Protein AF-A0A0F9J8T5-F1 (afdb_monomer_lite)

pLDDT: mean 75.43, std 17.88, range [41.44, 97.25]

Structure (mmCIF, N/CA/C/O backbone):
data_AF-A0A0F9J8T5-F1
#
_entry.id   AF-A0A0F9J8T5-F1
#
loop_
_atom_site.group_PDB
_atom_site.id
_atom_site.type_symbol
_atom_site.label_atom_id
_atom_site.label_alt_id
_atom_site.label_comp_id
_atom_site.label_asym_id
_atom_site.label_entity_id
_atom_site.label_seq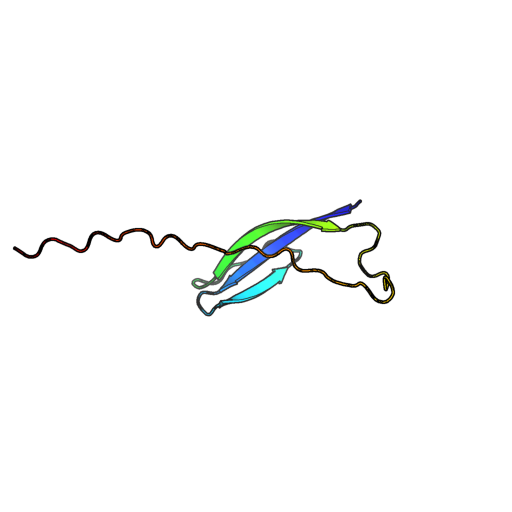_id
_atom_site.pdbx_PDB_ins_code
_atom_site.Cartn_x
_atom_site.Cartn_y
_atom_site.Cartn_z
_atom_site.occupancy
_atom_site.B_iso_or_equiv
_atom_site.auth_seq_id
_atom_site.auth_comp_id
_atom_site.auth_asym_id
_atom_site.auth_atom_id
_atom_site.pdbx_PDB_model_num
ATOM 1 N N . MET A 1 1 ? 17.577 1.439 -9.917 1.00 64.06 1 MET A N 1
ATOM 2 C CA . MET A 1 1 ? 16.429 1.106 -9.046 1.00 64.06 1 MET A CA 1
ATOM 3 C C . MET A 1 1 ? 16.092 2.356 -8.259 1.00 64.06 1 MET A C 1
ATOM 5 O O . MET A 1 1 ? 16.977 2.866 -7.582 1.00 64.06 1 MET A O 1
ATOM 9 N N . ASN A 1 2 ? 14.887 2.903 -8.419 1.00 73.81 2 ASN A N 1
ATOM 10 C CA . ASN A 1 2 ? 14.532 4.197 -7.829 1.00 73.81 2 ASN A CA 1
ATOM 11 C C . ASN A 1 2 ? 13.622 3.981 -6.623 1.00 73.81 2 ASN A C 1
ATOM 13 O O . ASN A 1 2 ? 12.686 3.193 -6.698 1.00 73.81 2 ASN A O 1
ATOM 17 N N . ILE A 1 3 ? 13.877 4.684 -5.521 1.00 79.75 3 ILE A N 1
ATOM 18 C CA . ILE A 1 3 ? 13.007 4.650 -4.341 1.00 79.75 3 ILE A CA 1
ATOM 19 C C . ILE A 1 3 ? 12.253 5.971 -4.274 1.00 79.75 3 ILE A C 1
ATOM 21 O O . ILE A 1 3 ? 12.861 7.041 -4.212 1.00 79.75 3 ILE A O 1
ATOM 25 N N . ILE A 1 4 ? 10.925 5.902 -4.260 1.00 83.31 4 ILE A N 1
ATOM 26 C CA . ILE A 1 4 ? 10.065 7.071 -4.088 1.00 83.31 4 ILE A CA 1
ATOM 27 C C . ILE A 1 4 ? 9.400 7.034 -2.715 1.00 83.31 4 ILE A C 1
ATOM 29 O O . ILE A 1 4 ? 8.983 5.986 -2.225 1.00 83.31 4 ILE A O 1
ATOM 33 N N . LYS A 1 5 ? 9.272 8.203 -2.087 1.00 87.31 5 LYS A N 1
ATOM 34 C CA . LYS A 1 5 ? 8.561 8.343 -0.811 1.00 87.31 5 LYS A CA 1
ATOM 35 C C . LYS A 1 5 ? 7.124 8.772 -1.070 1.00 87.31 5 LYS A C 1
ATOM 37 O O . LYS A 1 5 ? 6.896 9.725 -1.823 1.00 87.31 5 LYS A O 1
ATOM 42 N N . ARG A 1 6 ? 6.165 8.079 -0.464 1.00 91.19 6 ARG A N 1
ATOM 43 C CA . ARG A 1 6 ? 4.725 8.370 -0.551 1.00 91.19 6 ARG A CA 1
ATOM 44 C C . ARG A 1 6 ? 4.073 8.244 0.823 1.00 91.19 6 ARG A C 1
ATOM 46 O O . ARG A 1 6 ? 4.696 7.774 1.771 1.00 91.19 6 ARG A O 1
ATOM 53 N N . TRP A 1 7 ? 2.824 8.672 0.917 1.00 94.88 7 TRP A N 1
ATOM 54 C CA . TRP A 1 7 ? 1.974 8.441 2.079 1.00 94.88 7 TRP A CA 1
ATOM 55 C C . TRP A 1 7 ? 0.803 7.564 1.665 1.00 94.88 7 TRP A C 1
ATOM 57 O O . TRP A 1 7 ? 0.071 7.934 0.745 1.00 94.88 7 TRP A O 1
ATOM 67 N N . LEU A 1 8 ? 0.642 6.422 2.329 1.00 94.62 8 LEU A N 1
ATOM 68 C CA . LEU A 1 8 ? -0.584 5.632 2.278 1.00 94.62 8 LEU A CA 1
ATOM 69 C C . LEU A 1 8 ? -1.547 6.186 3.307 1.00 94.62 8 LEU A C 1
ATOM 71 O O . LEU A 1 8 ? -1.142 6.453 4.435 1.00 94.62 8 LEU A O 1
ATOM 75 N N . ILE A 1 9 ? -2.801 6.345 2.920 1.00 96.31 9 ILE A N 1
ATOM 76 C CA . ILE A 1 9 ? -3.870 6.793 3.798 1.00 96.31 9 ILE A CA 1
ATOM 77 C C . ILE A 1 9 ? -4.935 5.714 3.791 1.00 96.31 9 ILE A C 1
ATOM 79 O O . ILE A 1 9 ? -5.404 5.315 2.722 1.00 96.31 9 ILE A O 1
ATOM 83 N N . VAL A 1 10 ? -5.281 5.263 4.989 1.00 96.19 10 VAL A N 1
ATOM 84 C CA . VAL A 1 10 ? -6.299 4.249 5.243 1.00 96.19 10 VAL A CA 1
ATOM 85 C C . VAL A 1 10 ? -7.444 4.931 5.975 1.00 96.19 10 VAL A C 1
ATOM 87 O O . VAL A 1 10 ? -7.209 5.638 6.957 1.00 96.19 10 VAL A O 1
ATOM 90 N N . ARG A 1 11 ? -8.669 4.747 5.486 1.00 96.94 11 ARG A N 1
ATOM 91 C CA . ARG A 1 11 ? -9.885 5.180 6.182 1.00 96.94 11 ARG A CA 1
ATOM 92 C C . ARG A 1 11 ? -10.510 4.045 6.972 1.00 96.94 1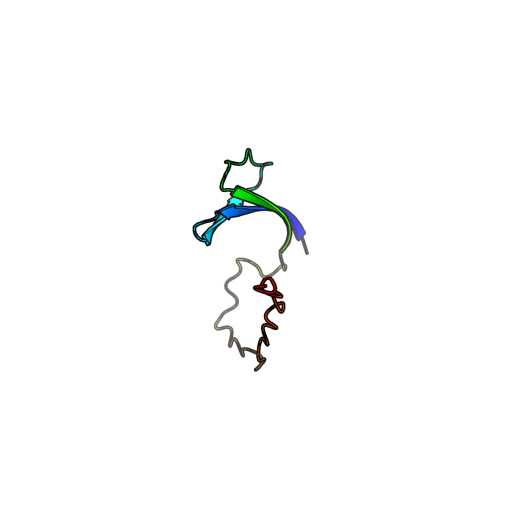1 ARG A C 1
ATOM 94 O O . ARG A 1 11 ? -10.401 2.887 6.580 1.00 96.94 11 ARG A O 1
ATOM 101 N N . ALA A 1 12 ? -11.253 4.401 8.016 1.00 94.75 12 ALA A N 1
ATOM 102 C CA . ALA A 1 12 ? -12.016 3.454 8.830 1.00 94.75 12 ALA A CA 1
ATOM 103 C C . ALA A 1 12 ? -13.017 2.608 8.016 1.00 94.75 12 ALA A C 1
ATOM 105 O O . ALA A 1 12 ? -13.277 1.461 8.357 1.00 94.75 12 ALA A O 1
ATOM 106 N N . ASN A 1 13 ? -13.538 3.136 6.903 1.00 93.50 13 ASN A N 1
ATOM 107 C CA . ASN A 1 13 ? -14.422 2.397 5.995 1.00 93.50 13 ASN A CA 1
ATOM 108 C C . ASN A 1 13 ? -13.683 1.462 5.013 1.00 93.50 13 ASN A C 1
ATOM 110 O O . ASN A 1 13 ? -14.295 0.962 4.072 1.00 93.50 13 ASN A O 1
ATOM 114 N N . GLY A 1 14 ? -12.370 1.282 5.176 1.00 89.62 14 GLY A N 1
ATOM 115 C CA . GLY A 1 14 ? -11.534 0.442 4.318 1.00 89.62 14 GLY A CA 1
ATOM 116 C C . GLY A 1 14 ? -11.050 1.112 3.028 1.00 89.62 14 GLY A C 1
ATOM 117 O O . GLY A 1 14 ? -10.304 0.494 2.272 1.00 89.62 14 GLY A O 1
ATOM 118 N N . ALA A 1 15 ? -11.422 2.369 2.752 1.00 93.94 15 ALA A N 1
ATOM 119 C CA . ALA A 1 15 ? -10.933 3.066 1.565 1.00 93.94 15 ALA A CA 1
ATOM 120 C C . ALA A 1 15 ? -9.434 3.392 1.677 1.00 93.94 15 ALA A C 1
ATOM 122 O O . ALA A 1 15 ? -8.953 3.865 2.711 1.00 93.94 15 ALA A O 1
ATOM 123 N N . LEU A 1 16 ? -8.707 3.197 0.573 1.00 94.69 16 LEU A N 1
ATOM 124 C CA . LEU A 1 16 ? -7.261 3.395 0.488 1.00 94.69 16 LEU A CA 1
ATOM 125 C C . LEU A 1 16 ? -6.920 4.455 -0.559 1.00 94.69 16 LEU A C 1
ATOM 127 O O . LEU A 1 16 ? -7.472 4.462 -1.659 1.00 94.69 16 LEU A O 1
ATOM 131 N N . ARG A 1 17 ? -5.965 5.336 -0.244 1.00 93.69 17 ARG A N 1
ATOM 132 C CA . ARG A 1 17 ? -5.373 6.252 -1.233 1.00 93.69 17 ARG A CA 1
ATOM 133 C C . ARG A 1 17 ? -3.902 6.514 -0.959 1.00 93.69 17 ARG A C 1
ATOM 135 O O . ARG A 1 17 ? -3.455 6.489 0.185 1.00 93.69 17 ARG A O 1
ATOM 142 N N . VAL A 1 18 ? -3.162 6.844 -2.012 1.00 93.12 18 VAL A N 1
ATOM 143 C CA . VAL A 1 18 ? -1.740 7.194 -1.932 1.00 93.12 18 VAL A CA 1
ATOM 144 C C . VAL A 1 18 ? -1.537 8.634 -2.382 1.00 93.12 18 VAL A C 1
ATOM 146 O O . VAL A 1 18 ? -2.108 9.072 -3.378 1.00 93.12 18 VAL A O 1
ATOM 149 N N . THR A 1 19 ? -0.706 9.383 -1.660 1.00 93.38 19 THR A N 1
ATOM 150 C CA . THR A 1 19 ? -0.349 10.762 -2.016 1.00 93.38 19 THR A CA 1
ATOM 151 C C . THR A 1 19 ? 1.159 10.995 -1.963 1.00 93.38 19 THR A C 1
ATOM 153 O O . THR A 1 19 ? 1.909 10.330 -1.244 1.00 93.38 19 THR A O 1
ATOM 156 N N . THR A 1 20 ? 1.620 11.947 -2.769 1.00 93.06 20 THR A N 1
ATOM 157 C CA . THR A 1 20 ? 3.018 12.392 -2.841 1.00 93.06 20 THR A CA 1
ATOM 158 C C . THR A 1 20 ? 3.365 13.388 -1.739 1.00 93.06 20 THR A C 1
ATOM 160 O O . THR A 1 20 ? 4.502 13.413 -1.269 1.00 93.06 20 THR A O 1
ATOM 163 N N . ARG A 1 21 ? 2.397 14.204 -1.314 1.00 92.12 21 ARG A N 1
ATOM 164 C CA . ARG A 1 21 ? 2.584 15.256 -0.308 1.00 92.12 21 ARG A CA 1
ATOM 165 C C . ARG A 1 21 ? 2.149 14.766 1.065 1.00 92.12 21 ARG A C 1
ATOM 167 O O . ARG A 1 21 ? 1.311 13.876 1.163 1.00 92.12 21 ARG A O 1
ATOM 174 N N . ARG A 1 22 ? 2.703 15.362 2.126 1.00 93.88 22 ARG A N 1
ATOM 175 C CA . ARG A 1 22 ? 2.268 15.073 3.497 1.00 93.88 22 ARG A CA 1
ATOM 176 C C . ARG A 1 22 ? 0.763 15.364 3.616 1.00 93.88 22 ARG A C 1
ATOM 178 O O . ARG A 1 22 ? 0.368 16.492 3.319 1.00 93.88 22 ARG A O 1
ATOM 185 N N . PRO A 1 23 ? -0.068 14.380 3.990 1.00 93.00 23 PRO A N 1
ATOM 186 C CA . PRO A 1 23 ? -1.502 14.595 4.069 1.00 93.00 23 PRO A CA 1
ATOM 187 C C . PRO A 1 23 ? -1.892 15.374 5.324 1.00 93.00 23 PRO A C 1
ATOM 189 O O . PRO A 1 23 ?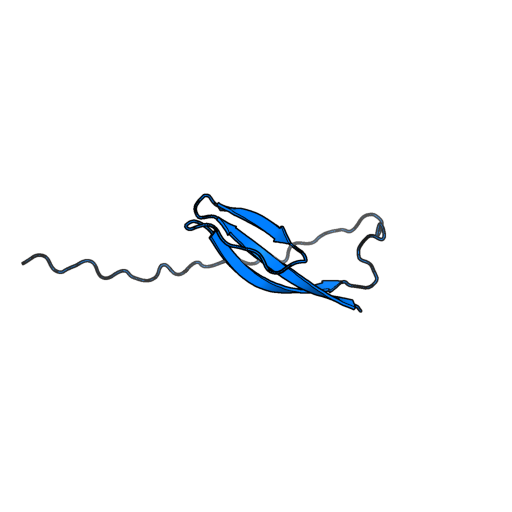 -1.270 15.232 6.375 1.00 93.00 23 PRO A O 1
ATOM 192 N N . SER A 1 24 ? -2.960 16.160 5.203 1.00 95.81 24 SER A N 1
ATOM 193 C CA . SER A 1 24 ? -3.793 16.539 6.342 1.00 95.81 24 SER A CA 1
ATOM 194 C C . SER A 1 24 ? -4.840 15.441 6.511 1.00 95.81 24 SER A C 1
ATOM 196 O O . SER A 1 24 ? -5.512 15.093 5.535 1.00 95.81 24 SER A O 1
ATOM 198 N N . LEU A 1 25 ? -4.894 14.842 7.699 1.00 94.75 25 LEU A N 1
ATOM 199 C CA . LEU A 1 25 ? -5.765 13.706 7.984 1.00 94.75 25 LEU A CA 1
ATOM 200 C C . LEU A 1 25 ? -7.108 14.176 8.520 1.00 94.75 25 LEU A C 1
ATOM 202 O O . LEU A 1 25 ? -7.193 15.156 9.261 1.00 94.75 25 LEU A O 1
ATOM 206 N N . ARG A 1 26 ? -8.148 13.441 8.141 1.00 94.25 26 ARG A N 1
ATOM 207 C CA . ARG A 1 26 ? -9.455 13.494 8.797 1.00 94.25 26 ARG A CA 1
ATOM 208 C C . ARG A 1 26 ? -9.430 12.667 10.082 1.00 94.25 26 ARG A C 1
ATOM 210 O O . ARG A 1 26 ? -8.498 11.907 10.317 1.00 94.25 26 ARG A O 1
ATOM 217 N N . TYR A 1 27 ? -10.473 12.801 10.894 1.00 96.50 27 TYR A N 1
ATOM 218 C CA . TYR A 1 27 ? -10.602 12.047 12.143 1.00 96.50 27 TYR A CA 1
ATOM 219 C C . TYR A 1 27 ? -10.671 10.524 11.923 1.00 96.50 27 TYR A C 1
ATOM 221 O O . TYR A 1 27 ? -10.203 9.757 12.753 1.00 96.50 27 TYR A O 1
ATOM 229 N N . ASP A 1 28 ? -11.208 10.090 10.782 1.00 96.81 28 ASP A N 1
ATOM 230 C CA . ASP A 1 28 ? -11.364 8.688 10.384 1.00 96.81 28 ASP A CA 1
ATOM 231 C C . ASP A 1 28 ? -10.215 8.168 9.497 1.00 96.81 28 ASP A C 1
ATOM 233 O O . ASP A 1 28 ? -10.343 7.117 8.866 1.00 96.81 28 ASP A O 1
ATOM 237 N N . GLU A 1 29 ? -9.109 8.915 9.403 1.00 97.25 29 GLU A N 1
ATOM 238 C CA . GLU A 1 29 ? -7.957 8.606 8.556 1.00 97.25 29 GLU A CA 1
ATOM 239 C C . GLU A 1 29 ? -6.694 8.353 9.389 1.00 97.25 29 GLU A C 1
ATOM 241 O O . GLU A 1 29 ? -6.343 9.125 10.279 1.00 97.25 29 GLU A O 1
ATOM 246 N N . ILE A 1 30 ? -5.933 7.328 9.007 1.00 95.38 30 ILE A N 1
ATOM 247 C CA . ILE A 1 30 ? -4.550 7.124 9.449 1.00 95.38 30 ILE A CA 1
ATOM 248 C C . ILE A 1 30 ? -3.615 7.169 8.241 1.00 95.38 30 ILE A C 1
ATOM 250 O O . ILE A 1 30 ? -4.002 6.794 7.131 1.00 95.38 30 ILE A O 1
ATOM 254 N N . SER A 1 31 ? -2.376 7.631 8.436 1.00 95.62 31 SER A N 1
ATOM 255 C CA . SER A 1 31 ? -1.368 7.617 7.373 1.00 95.62 31 SER A CA 1
ATOM 256 C C . SER A 1 31 ? -0.074 6.926 7.747 1.00 95.62 31 SER A C 1
ATOM 258 O O . SER A 1 31 ? 0.478 7.166 8.818 1.00 95.62 31 SER A O 1
ATOM 260 N N . PHE A 1 32 ? 0.467 6.193 6.779 1.00 93.25 32 PHE A N 1
ATOM 261 C CA . PHE A 1 32 ? 1.749 5.511 6.860 1.00 93.25 32 PHE A CA 1
ATOM 262 C C . PHE A 1 32 ? 2.711 6.074 5.823 1.00 93.25 32 PHE A C 1
ATOM 264 O O . PHE A 1 32 ? 2.339 6.347 4.676 1.00 93.25 32 PHE A O 1
ATOM 271 N N . ARG A 1 33 ? 3.976 6.234 6.212 1.00 93.81 33 ARG A N 1
ATOM 272 C CA . ARG A 1 33 ? 5.025 6.637 5.277 1.00 93.81 33 ARG A CA 1
ATOM 273 C C . ARG A 1 33 ? 5.500 5.412 4.502 1.00 93.81 33 ARG A C 1
ATOM 275 O O . ARG A 1 33 ? 6.044 4.485 5.088 1.00 93.81 33 ARG A O 1
ATOM 282 N N . LEU A 1 34 ? 5.327 5.439 3.185 1.00 88.06 34 LEU A N 1
ATOM 283 C CA . LEU A 1 34 ? 5.768 4.382 2.284 1.00 88.06 34 LEU A CA 1
ATOM 284 C C . LEU A 1 34 ? 7.082 4.755 1.601 1.00 88.06 34 LEU A C 1
ATOM 286 O O . LEU A 1 34 ? 7.226 5.855 1.058 1.00 88.06 34 LEU A O 1
ATOM 290 N N . ASN A 1 35 ? 8.001 3.795 1.560 1.00 86.19 35 ASN A N 1
ATOM 291 C CA . ASN A 1 35 ? 9.106 3.777 0.611 1.00 86.19 35 ASN A CA 1
ATOM 292 C C . ASN A 1 35 ? 8.742 2.763 -0.475 1.00 86.19 35 ASN A C 1
ATOM 294 O O . ASN A 1 35 ? 8.675 1.569 -0.200 1.00 86.19 35 ASN A O 1
ATOM 298 N N . ILE A 1 36 ? 8.467 3.239 -1.686 1.00 80.62 36 ILE A N 1
ATOM 299 C CA . ILE A 1 36 ? 8.126 2.376 -2.816 1.00 80.62 36 ILE A CA 1
ATOM 300 C C . ILE A 1 36 ? 9.379 2.228 -3.665 1.00 80.62 36 ILE A C 1
ATOM 302 O O . ILE A 1 36 ? 9.887 3.210 -4.214 1.00 80.62 36 ILE A O 1
ATOM 306 N N . THR A 1 37 ? 9.874 1.001 -3.760 1.00 82.75 37 THR A N 1
ATOM 307 C CA . THR A 1 37 ? 10.941 0.645 -4.688 1.00 82.75 37 THR A CA 1
ATOM 308 C C . THR A 1 37 ? 10.323 0.425 -6.057 1.00 82.75 37 THR A C 1
ATOM 310 O O . THR A 1 37 ? 9.489 -0.458 -6.221 1.00 82.75 37 THR A O 1
ATOM 313 N N . ILE A 1 38 ? 10.732 1.232 -7.031 1.00 77.69 38 ILE A N 1
ATOM 314 C CA . ILE A 1 38 ? 10.358 1.091 -8.434 1.00 77.69 38 ILE A CA 1
ATOM 315 C C . ILE A 1 38 ? 11.464 0.271 -9.122 1.00 77.69 38 ILE A C 1
ATOM 317 O O . ILE A 1 38 ? 12.553 0.813 -9.381 1.00 77.69 38 ILE A O 1
ATOM 321 N N . PRO A 1 39 ? 11.249 -1.036 -9.383 1.00 75.88 39 PRO A N 1
ATOM 322 C CA . PRO A 1 39 ? 12.047 -1.803 -10.329 1.00 75.88 39 PRO A CA 1
ATOM 323 C C . PRO A 1 39 ? 12.169 -1.087 -11.672 1.00 75.88 39 PRO A C 1
ATOM 325 O O . PRO A 1 39 ? 11.254 -0.400 -12.117 1.00 75.88 39 PRO A O 1
ATOM 328 N N . ALA A 1 40 ? 13.307 -1.277 -12.339 1.00 68.94 40 ALA A N 1
ATOM 329 C CA . ALA A 1 40 ? 13.569 -0.669 -13.644 1.00 68.94 40 ALA A CA 1
ATOM 330 C C . ALA A 1 40 ? 12.559 -1.100 -14.729 1.00 68.94 40 ALA A C 1
ATOM 332 O O . ALA A 1 40 ? 12.427 -0.414 -15.734 1.00 68.94 40 ALA A O 1
ATOM 333 N N . SER A 1 41 ? 11.838 -2.202 -14.507 1.00 69.62 41 SER A N 1
ATOM 334 C CA . SER A 1 41 ? 10.786 -2.738 -15.375 1.00 69.62 41 SER A CA 1
ATOM 335 C C . SER A 1 41 ? 9.378 -2.191 -15.089 1.00 69.62 41 SER A C 1
ATOM 337 O O . SER A 1 41 ? 8.437 -2.567 -15.781 1.00 69.62 41 SER A O 1
ATOM 339 N N . TRP A 1 42 ? 9.185 -1.326 -14.085 1.00 65.81 42 TRP A N 1
ATOM 340 C CA . TRP A 1 42 ? 7.855 -0.797 -13.758 1.00 65.81 42 TRP A CA 1
ATOM 341 C C . TRP A 1 42 ? 7.334 0.117 -14.872 1.00 65.81 42 TRP A C 1
ATOM 343 O O . TRP A 1 42 ? 7.954 1.131 -15.186 1.00 65.81 42 TRP A O 1
ATOM 353 N N . GLY A 1 43 ? 6.161 -0.200 -15.426 1.00 58.44 43 GLY A N 1
ATOM 354 C CA . GLY A 1 43 ? 5.553 0.577 -16.513 1.00 58.44 43 GLY A CA 1
ATOM 355 C C . GLY A 1 43 ? 6.104 0.244 -17.901 1.00 58.44 43 GLY A C 1
ATOM 356 O O . GLY A 1 43 ? 5.618 0.793 -18.884 1.00 58.44 43 GLY A O 1
ATOM 357 N N . CYS A 1 44 ? 7.063 -0.678 -17.993 1.00 53.19 44 CYS A N 1
ATOM 358 C CA . CYS A 1 44 ? 7.310 -1.403 -19.229 1.00 53.19 44 CYS A CA 1
ATOM 359 C C . CYS A 1 44 ? 6.289 -2.543 -19.284 1.00 53.19 44 CYS A C 1
ATOM 361 O O . CYS A 1 44 ? 6.169 -3.286 -18.309 1.00 53.19 44 CYS A O 1
ATOM 363 N N . GLU A 1 45 ? 5.555 -2.697 -20.389 1.00 53.88 45 GLU A N 1
ATOM 364 C CA . GLU A 1 45 ? 4.880 -3.966 -20.669 1.00 53.88 45 GLU A CA 1
ATOM 365 C C . GLU A 1 45 ? 5.964 -5.047 -20.737 1.00 53.88 45 GLU A C 1
ATOM 367 O O . GLU A 1 45 ? 6.634 -5.233 -21.751 1.00 53.88 45 GLU A O 1
ATOM 372 N N . ALA A 1 46 ? 6.195 -5.739 -19.624 1.00 47.25 46 ALA A N 1
ATOM 373 C CA . ALA A 1 46 ? 6.749 -7.070 -19.701 1.00 47.25 46 ALA A CA 1
ATOM 374 C C . ALA A 1 46 ? 5.639 -7.886 -20.364 1.00 47.25 46 ALA A C 1
ATOM 376 O O . ALA A 1 46 ? 4.555 -8.005 -19.792 1.00 47.25 46 ALA A O 1
ATOM 377 N N . GLY A 1 47 ? 5.862 -8.340 -21.603 1.00 57.19 47 GLY A N 1
ATOM 378 C CA . GLY A 1 47 ? 4.941 -9.250 -22.288 1.00 57.19 47 GLY A CA 1
ATOM 379 C C . GLY A 1 47 ? 4.526 -10.411 -21.378 1.00 57.19 47 GLY A C 1
ATOM 380 O O . GLY A 1 47 ? 5.166 -10.636 -20.356 1.00 57.19 47 GLY A O 1
ATOM 381 N N . THR A 1 48 ? 3.448 -11.112 -21.741 1.00 48.38 48 THR A N 1
ATOM 382 C CA . THR A 1 48 ? 2.734 -12.132 -20.947 1.00 48.38 48 THR A CA 1
ATOM 383 C C . THR A 1 48 ? 3.542 -12.685 -19.765 1.00 48.38 48 THR A C 1
ATOM 385 O O . THR A 1 48 ? 4.379 -13.570 -19.925 1.00 48.38 48 THR A O 1
ATOM 388 N N . VAL A 1 49 ? 3.327 -12.107 -18.580 1.00 47.09 49 VAL A N 1
ATOM 389 C CA . VAL A 1 49 ? 3.981 -12.542 -17.344 1.00 47.09 49 VAL A CA 1
ATOM 390 C C . VAL A 1 49 ? 3.114 -13.631 -16.727 1.00 47.09 49 VAL A C 1
ATOM 392 O O . VAL A 1 49 ? 2.037 -13.337 -16.209 1.00 47.09 49 VAL A O 1
ATOM 395 N N . ASP 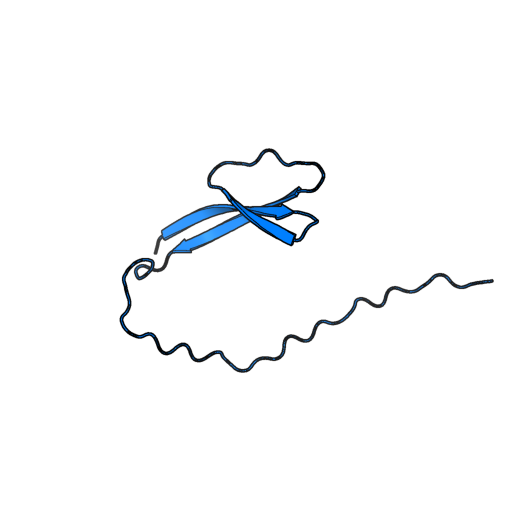A 1 50 ? 3.584 -14.877 -16.764 1.00 49.84 50 ASP A N 1
ATOM 396 C CA . ASP A 1 50 ? 2.989 -15.960 -15.983 1.00 49.84 50 ASP A CA 1
ATOM 397 C C . ASP A 1 50 ? 3.246 -15.696 -14.492 1.00 49.84 50 ASP A C 1
ATOM 399 O O . ASP A 1 50 ? 4.351 -15.869 -13.973 1.00 49.84 50 ASP A O 1
ATOM 403 N N . LEU A 1 51 ? 2.217 -15.214 -13.797 1.00 41.44 51 LEU A N 1
ATOM 404 C CA . LEU A 1 51 ? 2.237 -15.010 -12.353 1.00 41.44 51 LEU A CA 1
ATOM 405 C C . LEU A 1 51 ? 1.891 -16.328 -11.655 1.00 41.44 51 LEU A C 1
ATOM 407 O O . LEU A 1 51 ? 0.721 -16.649 -11.456 1.00 41.44 51 LEU A O 1
ATOM 411 N N . SER A 1 52 ? 2.905 -17.083 -11.239 1.00 52.88 52 SER A N 1
ATOM 412 C CA . SER A 1 52 ? 2.713 -18.166 -10.274 1.00 52.88 52 SER A CA 1
ATOM 413 C C . SER A 1 52 ? 2.630 -17.573 -8.866 1.00 52.88 52 SER A C 1
ATOM 415 O O . SER A 1 52 ? 3.624 -17.065 -8.340 1.00 52.88 52 SER A O 1
ATOM 417 N N . ILE A 1 53 ? 1.447 -17.620 -8.256 1.00 56.44 53 ILE A N 1
ATOM 418 C CA . ILE A 1 53 ? 1.268 -17.279 -6.841 1.00 56.44 53 ILE A CA 1
ATOM 419 C C . ILE A 1 53 ? 1.930 -18.398 -6.022 1.00 56.44 53 ILE A C 1
ATOM 421 O O . ILE A 1 53 ? 1.557 -19.557 -6.210 1.00 56.44 53 ILE A O 1
ATOM 425 N N . PRO A 1 54 ? 2.906 -18.108 -5.141 1.00 54.56 54 PRO A N 1
ATOM 426 C CA . PRO A 1 54 ? 3.414 -19.124 -4.232 1.00 54.56 54 PRO A CA 1
ATOM 427 C C . PRO A 1 54 ? 2.276 -19.547 -3.302 1.00 54.56 54 PRO A C 1
ATOM 429 O O . PRO A 1 54 ? 1.663 -18.701 -2.648 1.00 54.56 54 PRO A O 1
ATOM 432 N N . GLU A 1 55 ? 1.975 -20.844 -3.258 1.00 60.00 55 GLU A N 1
ATOM 433 C CA . GLU A 1 55 ? 1.026 -21.378 -2.288 1.00 60.00 55 GLU A CA 1
ATOM 434 C C . GLU A 1 55 ? 1.509 -21.030 -0.878 1.00 60.00 55 GLU A C 1
ATOM 436 O O . GLU A 1 55 ? 2.609 -21.385 -0.454 1.00 60.00 55 GLU A O 1
ATOM 441 N N . GLY A 1 56 ? 0.685 -20.277 -0.161 1.00 60.47 56 GLY A N 1
ATOM 442 C CA . GLY A 1 56 ? 0.962 -19.834 1.191 1.00 60.47 56 GLY A CA 1
ATOM 443 C C . GLY A 1 56 ? -0.350 -19.558 1.899 1.00 60.47 56 GLY A C 1
ATOM 444 O O . GLY A 1 56 ? -1.218 -18.861 1.380 1.00 60.47 56 GLY A O 1
ATOM 445 N N . THR A 1 57 ? -0.504 -20.132 3.087 1.00 60.81 57 THR A N 1
ATOM 446 C CA . THR A 1 57 ? -1.665 -19.893 3.946 1.00 60.81 57 THR A CA 1
ATOM 447 C C . THR A 1 57 ? -1.335 -18.740 4.887 1.00 60.81 57 THR A C 1
ATOM 449 O O . THR A 1 57 ? -0.361 -18.811 5.633 1.00 60.81 57 THR A O 1
ATOM 452 N N . VAL A 1 58 ? -2.139 -17.676 4.866 1.00 52.78 58 VAL A N 1
ATOM 453 C CA . VAL A 1 58 ? -2.077 -16.625 5.889 1.00 52.78 58 VAL A CA 1
ATOM 454 C C . VAL A 1 58 ? -2.862 -17.120 7.099 1.00 52.78 58 VAL A C 1
ATOM 456 O O . VAL A 1 58 ? -4.089 -17.163 7.069 1.00 52.78 58 VAL A O 1
ATOM 459 N N . ILE A 1 59 ? -2.158 -17.518 8.159 1.00 54.44 59 ILE A N 1
ATOM 460 C CA . ILE A 1 59 ? -2.781 -17.842 9.445 1.00 54.44 59 ILE A CA 1
ATOM 461 C C . ILE A 1 59 ? -2.929 -16.531 10.213 1.00 54.44 59 ILE A C 1
ATOM 463 O O . ILE A 1 59 ? -1.950 -15.979 10.714 1.00 54.44 59 ILE A O 1
ATOM 467 N N . VAL A 1 60 ? -4.154 -16.018 10.280 1.00 57.56 60 VAL A N 1
ATOM 468 C CA . VAL A 1 60 ? -4.499 -14.918 11.182 1.00 57.56 60 VAL A CA 1
ATOM 469 C C . VAL A 1 60 ? -4.679 -15.533 12.565 1.00 57.56 60 VAL A C 1
ATOM 471 O O . VAL A 1 60 ? -5.631 -16.280 12.775 1.00 57.56 60 VAL A O 1
ATOM 474 N N . GLN A 1 61 ? -3.754 -15.272 13.488 1.00 52.34 61 GLN A N 1
ATOM 475 C CA . GLN A 1 61 ? -3.989 -15.570 14.899 1.00 52.34 61 GLN A CA 1
ATOM 476 C C . GLN A 1 61 ? -4.906 -14.468 15.441 1.00 52.3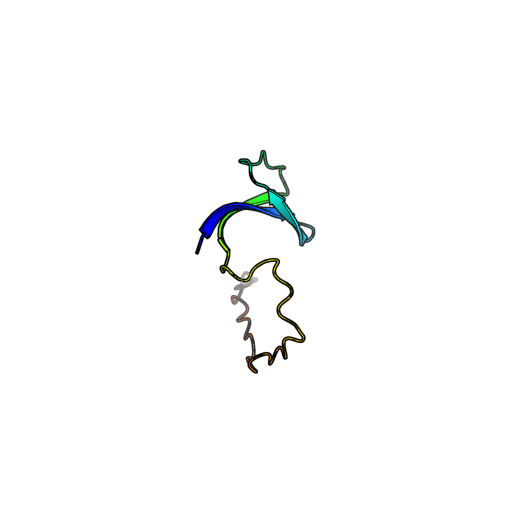4 61 GLN A C 1
ATOM 478 O O . GLN A 1 61 ? -4.496 -13.305 15.423 1.00 52.34 61 GLN A O 1
ATOM 483 N N . PRO A 1 62 ? -6.149 -14.774 15.846 1.00 55.81 62 PRO A N 1
ATOM 484 C CA . PRO A 1 62 ? -6.928 -13.814 16.607 1.00 55.81 62 PRO A CA 1
ATOM 485 C C . PRO A 1 62 ? -6.186 -13.550 17.922 1.00 55.81 62 PRO A C 1
ATOM 487 O O . PRO A 1 62 ? -5.794 -14.494 18.604 1.00 55.81 62 PRO A O 1
ATOM 490 N N . GLU A 1 63 ? -5.959 -12.280 18.262 1.00 64.12 63 GLU A N 1
ATOM 491 C CA . GLU A 1 63 ? -5.594 -11.927 19.634 1.00 64.12 63 GLU A CA 1
ATOM 492 C C . GLU A 1 63 ? -6.743 -12.398 20.534 1.00 64.12 63 GLU A C 1
ATOM 494 O O . GLU A 1 63 ? -7.900 -12.020 20.321 1.00 64.12 63 GLU A O 1
ATOM 499 N N . GLU A 1 64 ? -6.442 -13.282 21.487 1.00 58.47 64 GLU A N 1
ATOM 500 C CA . GLU A 1 64 ? -7.390 -13.691 22.518 1.00 58.47 64 GLU A CA 1
ATOM 501 C C . GLU A 1 64 ? -7.753 -12.453 23.338 1.00 58.47 64 GLU A C 1
ATOM 503 O O . GLU A 1 64 ? -6.986 -11.969 24.166 1.00 58.47 64 GLU A O 1
ATOM 508 N N . MET A 1 65 ? -8.923 -11.891 23.055 1.00 59.97 65 MET A N 1
ATOM 509 C CA . MET A 1 65 ? -9.499 -10.838 23.870 1.00 59.97 65 MET A CA 1
ATOM 510 C C . MET A 1 65 ? -10.116 -11.523 25.095 1.00 59.97 65 MET A C 1
ATOM 512 O O . MET A 1 65 ? -11.200 -12.098 24.992 1.00 59.97 65 MET A O 1
ATOM 516 N N . GLU A 1 66 ? -9.410 -11.515 26.231 1.00 61.19 66 GLU A N 1
ATOM 517 C CA . GLU A 1 66 ? -9.985 -11.900 27.526 1.00 61.19 66 GLU A CA 1
ATOM 518 C C . GLU A 1 66 ? -11.216 -11.018 27.782 1.00 61.19 66 GLU A C 1
ATOM 520 O O . GLU A 1 66 ? -11.122 -9.805 27.986 1.00 61.19 66 GLU A O 1
ATOM 525 N N . GLY A 1 67 ? -12.401 -11.623 27.679 1.00 64.69 67 GLY A N 1
ATOM 526 C CA . GLY A 1 67 ? -13.645 -10.989 28.093 1.00 64.69 67 GLY A CA 1
ATOM 527 C C . GLY A 1 67 ? -13.655 -10.805 29.614 1.00 64.69 67 GLY A C 1
ATOM 528 O O . GLY A 1 67 ? -13.033 -11.596 30.322 1.00 64.69 67 GLY A O 1
ATOM 529 N N . PRO A 1 68 ? -14.341 -9.777 30.139 1.00 63.62 68 PRO A N 1
ATOM 530 C CA . PRO A 1 68 ? -14.370 -9.530 31.575 1.00 63.62 68 PRO A CA 1
ATOM 531 C C . PRO A 1 68 ? -15.034 -10.698 32.315 1.00 63.62 68 PRO A C 1
ATOM 533 O O . PRO A 1 68 ? -16.098 -11.170 31.903 1.00 63.62 68 PRO A O 1
ATOM 536 N N . GLU A 1 69 ? -14.412 -11.138 33.413 1.00 62.25 69 GLU A N 1
ATOM 537 C CA . GLU A 1 69 ? -15.025 -12.056 34.375 1.00 62.25 69 GLU A CA 1
ATOM 538 C C . GLU A 1 69 ? -16.330 -11.434 34.886 1.00 62.25 69 GLU A C 1
ATOM 540 O O . GLU A 1 69 ? -16.357 -10.293 35.352 1.00 62.25 69 GLU A O 1
ATOM 545 N N . ILE A 1 70 ? -17.430 -12.166 34.729 1.00 64.62 70 ILE A N 1
ATOM 546 C CA . ILE A 1 70 ? -18.733 -11.778 35.263 1.00 64.62 70 ILE A CA 1
ATOM 547 C C . ILE A 1 70 ? -18.809 -12.375 36.672 1.00 64.62 70 ILE A C 1
ATOM 549 O O . ILE A 1 70 ? -18.676 -13.592 36.806 1.00 64.62 70 ILE A O 1
ATOM 553 N N . GLU A 1 71 ? -18.962 -11.507 37.679 1.00 55.47 71 GLU A N 1
ATOM 554 C CA . GLU A 1 71 ? -19.086 -11.836 39.116 1.00 55.47 71 GLU A CA 1
ATOM 555 C C . GLU A 1 71 ? -20.209 -12.834 39.443 1.00 55.47 71 GLU A C 1
ATOM 557 O O . GLU A 1 71 ? -21.308 -12.732 38.843 1.00 55.47 71 GLU A O 1
#

Secondary structu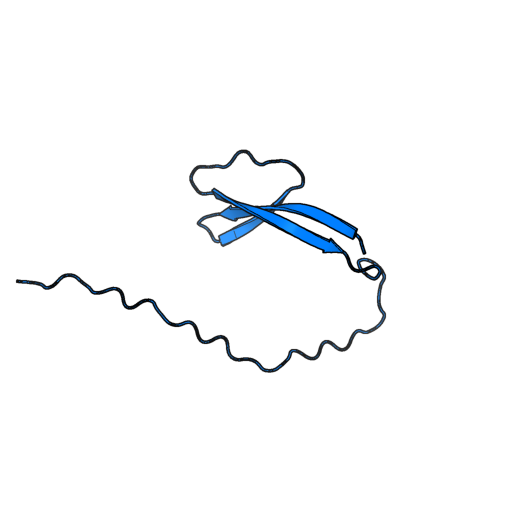re (DSSP, 8-state):
-EEEEEEEEEETTS-EEEESSPPPPPTTEEEEEEEEEE-TTTTS--SS----PPP-----------PPPP-

Organism: NCBI:txid412755

Radius of gyration: 19.43 Å; chains: 1; bounding box: 36×38×61 Å

Sequence (71 aa):
MNIIKRWLIVRANGALRVTTRRPSLRYDEISFRLNITIPASWGCEAGTVDLSIPEGTVIVQPEEMEGPEIE

Foldseek 3Di:
DDKAKWKWKAFPVGDIDIGNDDDDDDPRIDIDIDTDDDDPCPPPPPDPDDDDDPDDDDDDDPDPDPDDDDD